Protein AF-A0A8C7H7G5-F1 (afdb_monomer_lite)

Organism: Oncorhynchus kisutch (NCBI:txid8019)

Secondary structure (DSSP, 8-state):
---HHHHHHHHHHHHHHHHHHHHHHHHHHHHHHHHHHHHHTGGGTHHHHHH-GGG-------HHHHHHHHHHHHHHHHHTSTT--

Radius of gyration: 20.4 Å; chains: 1; bounding box: 46×17×58 Å

pLDDT: mean 89.23, std 11.09, range [51.88, 98.06]

InterPro domains:
  IPR018154 TLV/ENV coat polyprotein [PTHR10424] (5-77)

Structure (mmCIF, N/CA/C/O backbone):
data_AF-A0A8C7H7G5-F1
#
_entry.id   AF-A0A8C7H7G5-F1
#
loop_
_atom_site.group_PDB
_atom_site.id
_atom_site.type_symbol
_atom_site.label_atom_id
_atom_site.label_alt_id
_atom_site.label_comp_id
_atom_site.label_asym_id
_atom_site.label_entity_id
_atom_site.label_seq_id
_atom_site.pdbx_PDB_ins_code
_atom_site.Cartn_x
_atom_site.Cartn_y
_atom_site.Cartn_z
_atom_site.occupancy
_atom_site.B_iso_or_equiv
_atom_site.auth_seq_id
_atom_site.auth_comp_id
_atom_site.auth_asym_id
_atom_site.auth_atom_id
_atom_site.pdbx_PDB_model_num
ATOM 1 N N . MET A 1 1 ? 14.561 0.771 -32.986 1.00 52.00 1 MET A N 1
ATOM 2 C CA . MET A 1 1 ? 13.676 -0.359 -32.635 1.00 52.00 1 MET A CA 1
ATOM 3 C C . MET A 1 1 ? 13.795 -0.529 -31.134 1.00 52.00 1 MET A C 1
ATOM 5 O O . MET A 1 1 ? 14.913 -0.752 -30.690 1.00 52.00 1 MET A O 1
ATOM 9 N N . ALA A 1 2 ? 12.719 -0.294 -30.375 1.00 68.25 2 ALA A N 1
ATOM 10 C CA . ALA A 1 2 ? 12.738 -0.499 -28.925 1.00 68.25 2 ALA A CA 1
ATOM 11 C C . ALA A 1 2 ? 13.023 -1.977 -28.645 1.00 68.25 2 ALA A C 1
ATOM 13 O O . ALA A 1 2 ? 12.505 -2.847 -29.354 1.00 68.25 2 ALA A O 1
ATOM 14 N N . ASN A 1 3 ? 13.901 -2.257 -27.686 1.00 84.38 3 ASN A N 1
ATOM 15 C CA . ASN A 1 3 ? 14.239 -3.638 -27.385 1.00 84.38 3 ASN A CA 1
ATOM 16 C C . ASN A 1 3 ? 13.042 -4.287 -26.633 1.00 84.38 3 ASN A C 1
ATOM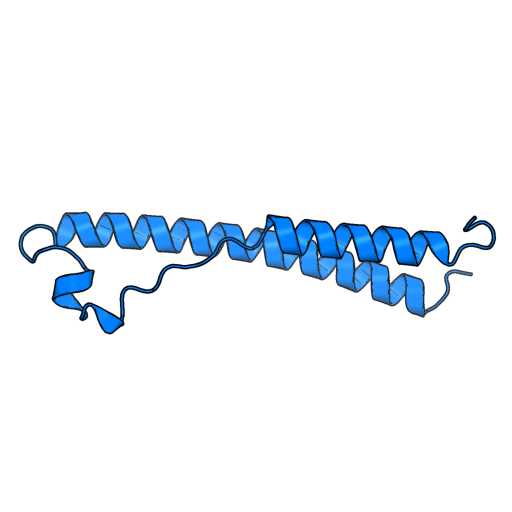 18 O O . ASN A 1 3 ? 12.347 -3.596 -25.883 1.00 84.38 3 ASN A O 1
ATOM 22 N N . PRO A 1 4 ? 12.735 -5.584 -26.832 1.00 88.06 4 PRO A N 1
ATOM 23 C CA . PRO A 1 4 ? 11.589 -6.215 -26.164 1.00 88.06 4 PRO A CA 1
ATOM 24 C C . PRO A 1 4 ? 11.634 -6.129 -24.630 1.00 88.06 4 PRO A C 1
ATOM 26 O O . PRO A 1 4 ? 10.595 -6.138 -23.978 1.00 88.06 4 PRO A O 1
ATOM 29 N N . LEU A 1 5 ? 12.833 -6.026 -24.057 1.00 88.19 5 LEU A N 1
ATOM 30 C CA . LEU A 1 5 ? 13.061 -5.980 -22.618 1.00 88.19 5 LEU A CA 1
ATOM 31 C C . LEU A 1 5 ? 12.722 -4.604 -22.010 1.00 88.19 5 LEU A C 1
ATOM 33 O O . LEU A 1 5 ? 12.179 -4.541 -20.917 1.00 88.19 5 LEU A O 1
ATOM 37 N N . GLU A 1 6 ? 12.960 -3.519 -22.745 1.00 89.06 6 GLU A N 1
ATOM 38 C CA . GLU A 1 6 ? 12.624 -2.123 -22.440 1.00 89.06 6 GLU A CA 1
ATOM 39 C C . GLU A 1 6 ? 11.110 -1.942 -22.450 1.00 89.06 6 GLU A C 1
ATOM 41 O O . GLU A 1 6 ? 10.556 -1.321 -21.548 1.00 89.06 6 GLU A O 1
ATOM 46 N N . LEU A 1 7 ? 10.428 -2.54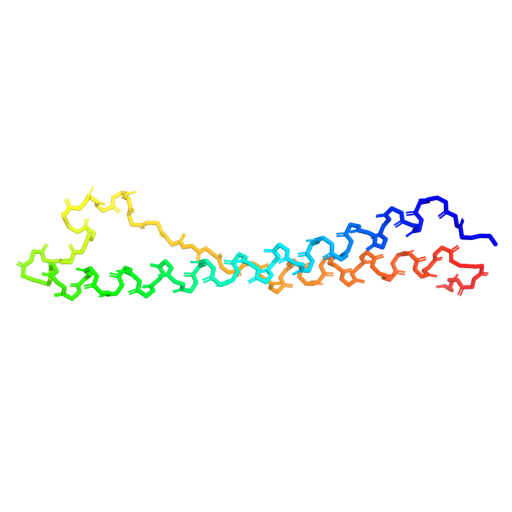7 -23.428 1.00 91.44 7 LEU A N 1
ATOM 47 C CA . LEU A 1 7 ? 8.969 -2.535 -23.476 1.00 91.44 7 LEU A CA 1
ATOM 48 C C . LEU A 1 7 ? 8.379 -3.217 -22.237 1.00 91.44 7 LEU A C 1
ATOM 50 O O . LEU A 1 7 ? 7.538 -2.632 -21.560 1.00 91.44 7 LEU A O 1
ATOM 54 N N . VAL A 1 8 ? 8.853 -4.423 -21.911 1.00 94.25 8 VAL A N 1
ATOM 55 C CA . VAL A 1 8 ? 8.384 -5.158 -20.727 1.00 94.25 8 VAL A CA 1
ATOM 56 C C . VAL A 1 8 ? 8.708 -4.401 -19.438 1.00 94.25 8 VAL A C 1
ATOM 58 O O . VAL A 1 8 ? 7.844 -4.297 -18.571 1.00 94.25 8 VAL A O 1
ATOM 61 N N . ALA A 1 9 ? 9.908 -3.832 -19.312 1.00 93.25 9 ALA A N 1
ATOM 62 C CA . ALA A 1 9 ? 10.305 -3.086 -18.123 1.00 93.25 9 ALA A CA 1
ATOM 63 C C . ALA A 1 9 ? 9.459 -1.820 -17.912 1.00 93.25 9 ALA A C 1
ATOM 65 O O . ALA A 1 9 ? 9.023 -1.569 -16.790 1.00 93.25 9 ALA A O 1
ATOM 66 N N . ASN A 1 10 ? 9.148 -1.075 -18.978 1.00 92.50 10 ASN A N 1
ATOM 67 C CA . ASN A 1 10 ? 8.257 0.084 -18.897 1.00 92.50 10 ASN A CA 1
ATOM 68 C C . ASN A 1 10 ? 6.835 -0.318 -18.473 1.00 92.50 10 ASN A C 1
ATOM 70 O O . ASN A 1 10 ? 6.263 0.319 -17.592 1.00 92.50 10 ASN A O 1
ATOM 74 N N . CYS A 1 11 ? 6.290 -1.412 -19.019 1.00 95.06 11 CYS A N 1
ATOM 75 C CA . CYS A 1 11 ? 4.983 -1.920 -18.591 1.00 95.06 11 CYS A CA 1
ATOM 76 C C . CYS A 1 11 ? 4.974 -2.361 -17.118 1.00 95.06 11 CYS A C 1
ATOM 78 O O . CYS A 1 11 ? 3.987 -2.144 -16.414 1.00 95.06 11 CYS A O 1
ATOM 80 N N . ILE A 1 12 ? 6.059 -2.982 -16.638 1.00 96.38 12 ILE A N 1
ATOM 81 C CA . ILE A 1 12 ? 6.198 -3.365 -15.226 1.00 96.38 12 ILE A CA 1
ATOM 82 C C . ILE A 1 12 ? 6.227 -2.118 -14.342 1.00 96.38 12 ILE A C 1
ATOM 84 O O . ILE A 1 12 ? 5.515 -2.079 -13.344 1.00 96.38 12 ILE A O 1
ATOM 88 N N . VAL A 1 13 ? 7.003 -1.099 -14.717 1.00 96.25 13 VAL A N 1
ATOM 89 C CA . VAL A 1 13 ? 7.074 0.181 -13.999 1.00 96.25 13 VAL A CA 1
ATOM 90 C C . VAL A 1 13 ? 5.690 0.820 -13.871 1.00 96.25 13 VAL A C 1
ATOM 92 O O . VAL A 1 13 ? 5.272 1.118 -12.756 1.00 96.25 13 VAL A O 1
ATOM 95 N N . GLU A 1 14 ? 4.948 0.948 -14.973 1.00 96.75 14 GLU A N 1
ATOM 96 C CA . GLU A 1 14 ? 3.581 1.493 -14.953 1.00 96.75 14 GLU A CA 1
ATOM 97 C C . GLU A 1 14 ? 2.646 0.663 -14.060 1.00 96.75 14 GLU A C 1
ATOM 99 O O . GLU A 1 14 ? 1.863 1.207 -13.281 1.00 96.75 14 GLU A O 1
ATOM 10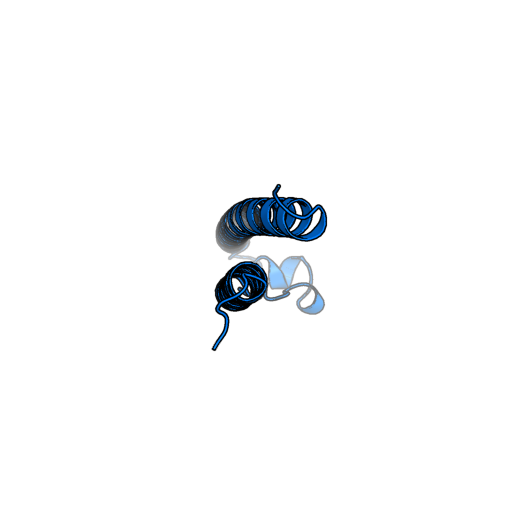4 N N . SER A 1 15 ? 2.750 -0.667 -14.128 1.00 98.06 15 SER A N 1
ATOM 105 C CA . SER A 1 15 ? 1.933 -1.565 -13.305 1.00 98.06 15 SER A CA 1
ATOM 106 C C . SER A 1 15 ? 2.237 -1.411 -11.812 1.00 98.06 15 SER A C 1
ATOM 108 O O . SER A 1 15 ? 1.318 -1.396 -10.995 1.00 98.06 15 SER A O 1
ATOM 110 N N . LEU A 1 16 ? 3.515 -1.282 -11.442 1.00 97.38 16 LEU A N 1
ATOM 111 C CA . LEU A 1 16 ? 3.935 -1.094 -10.054 1.00 97.38 16 LEU A CA 1
ATOM 112 C C . LEU A 1 16 ? 3.482 0.261 -9.504 1.00 97.38 16 LEU A C 1
ATOM 114 O O . LEU A 1 16 ? 3.052 0.323 -8.355 1.00 97.38 16 LEU A O 1
ATOM 118 N N . GLU A 1 17 ? 3.512 1.325 -10.308 1.00 96.81 17 GLU A N 1
ATOM 119 C CA . GLU A 1 17 ? 2.992 2.643 -9.916 1.00 96.81 17 GLU A CA 1
ATOM 120 C C . GLU A 1 17 ? 1.486 2.586 -9.618 1.00 96.81 17 GLU A C 1
ATOM 122 O O . GLU A 1 17 ? 1.045 3.063 -8.569 1.00 96.81 17 GLU A O 1
ATOM 127 N N . LEU A 1 18 ? 0.704 1.935 -10.489 1.00 98.06 18 LEU A N 1
ATOM 128 C CA . LEU A 1 18 ? -0.738 1.751 -10.291 1.00 98.06 18 LEU A CA 1
ATOM 129 C C . LEU A 1 18 ? -1.047 0.928 -9.034 1.00 98.06 18 LEU A C 1
ATOM 131 O O . LEU A 1 18 ? -1.864 1.346 -8.213 1.00 98.06 18 LEU A O 1
ATOM 135 N N . ILE A 1 19 ? -0.366 -0.208 -8.855 1.00 97.56 19 ILE A N 1
ATOM 136 C CA . ILE A 1 19 ? -0.554 -1.080 -7.686 1.00 97.56 19 ILE A CA 1
ATOM 137 C C . ILE A 1 19 ? -0.163 -0.354 -6.396 1.00 97.56 19 ILE A C 1
ATOM 139 O O . ILE A 1 19 ? -0.858 -0.476 -5.390 1.00 97.56 19 ILE A O 1
ATOM 143 N N . THR A 1 20 ? 0.922 0.423 -6.409 1.00 96.75 20 THR A N 1
ATOM 144 C CA . THR A 1 20 ? 1.366 1.176 -5.225 1.00 96.75 20 THR A CA 1
ATOM 145 C C . THR A 1 20 ? 0.328 2.220 -4.829 1.00 96.75 20 THR A C 1
ATOM 147 O O . THR A 1 20 ? -0.033 2.308 -3.656 1.00 96.75 20 THR A O 1
ATOM 150 N N . ALA A 1 21 ? -0.215 2.962 -5.798 1.00 96.81 21 ALA A N 1
ATOM 151 C CA . ALA A 1 21 ? -1.272 3.936 -5.540 1.00 96.81 21 ALA A CA 1
ATOM 152 C C . ALA A 1 21 ? -2.542 3.276 -4.971 1.00 96.81 21 ALA A C 1
ATOM 154 O O . ALA A 1 21 ? -3.125 3.778 -4.006 1.00 96.81 21 ALA A O 1
ATOM 155 N N . GLU A 1 22 ? -2.951 2.132 -5.526 1.00 97.69 22 GLU A N 1
ATOM 156 C CA . GLU A 1 22 ? -4.096 1.368 -5.027 1.00 97.69 22 GLU A CA 1
ATOM 157 C C . GLU A 1 22 ? -3.855 0.846 -3.600 1.00 97.69 22 GLU A C 1
ATOM 159 O O . GLU A 1 22 ? -4.721 0.981 -2.734 1.00 97.69 22 GLU A O 1
ATOM 164 N N . MET A 1 23 ? -2.660 0.323 -3.316 1.00 96.69 23 MET A N 1
ATOM 165 C CA . MET A 1 23 ? -2.303 -0.211 -2.000 1.00 96.69 23 MET A CA 1
ATOM 166 C C . MET A 1 23 ? -2.310 0.873 -0.916 1.00 96.69 23 MET A C 1
ATOM 168 O O . MET A 1 23 ? -2.863 0.652 0.162 1.00 96.69 23 MET A O 1
ATOM 172 N N . VAL A 1 24 ? -1.779 2.066 -1.211 1.00 96.44 24 VAL A N 1
ATOM 173 C CA . VAL A 1 24 ? -1.817 3.225 -0.298 1.00 96.44 24 VAL A CA 1
ATOM 174 C C . VAL A 1 24 ? -3.261 3.651 -0.013 1.00 96.44 24 VAL A C 1
ATOM 176 O O . VAL A 1 24 ? -3.620 3.937 1.137 1.00 96.44 24 VAL A O 1
ATOM 179 N N . ALA A 1 25 ? -4.127 3.652 -1.031 1.00 97.25 25 ALA A N 1
ATOM 180 C CA . ALA A 1 25 ? -5.543 3.964 -0.856 1.00 97.25 25 ALA A CA 1
ATOM 181 C C . ALA A 1 25 ? -6.249 2.920 0.030 1.00 97.25 25 ALA A C 1
ATOM 183 O O . ALA A 1 25 ? -6.959 3.285 0.972 1.00 97.25 25 ALA A O 1
ATOM 184 N N . ILE A 1 26 ? -6.012 1.626 -0.215 1.00 96.69 26 ILE A N 1
ATOM 185 C CA . ILE A 1 26 ? -6.567 0.527 0.589 1.00 96.69 26 ILE A CA 1
ATOM 186 C C . ILE A 1 26 ? -6.077 0.607 2.037 1.00 96.69 26 ILE A C 1
ATOM 188 O O . ILE A 1 26 ? -6.888 0.504 2.959 1.00 96.69 26 ILE A O 1
ATOM 192 N N . GLN A 1 27 ? -4.779 0.832 2.256 1.00 95.19 27 GLN A N 1
ATOM 193 C CA . GLN A 1 27 ? -4.200 0.987 3.591 1.00 95.19 27 GLN A CA 1
ATOM 194 C C . GLN A 1 27 ? -4.847 2.161 4.334 1.00 95.19 27 GLN A C 1
ATOM 196 O O . GLN A 1 27 ? -5.231 2.021 5.496 1.00 95.19 27 GLN A O 1
ATOM 201 N N . THR A 1 28 ? -5.049 3.290 3.653 1.00 95.50 28 THR A N 1
ATOM 202 C CA . THR A 1 28 ? -5.714 4.469 4.222 1.00 95.50 28 THR A CA 1
ATOM 203 C C . THR A 1 28 ? -7.143 4.154 4.663 1.00 95.50 28 THR A C 1
ATOM 205 O O . THR A 1 28 ? -7.513 4.428 5.807 1.00 95.50 28 THR A O 1
ATOM 208 N N . VAL A 1 29 ? -7.943 3.529 3.794 1.00 96.88 29 VAL A N 1
ATOM 209 C CA . VAL A 1 29 ? -9.327 3.150 4.118 1.00 96.88 29 VAL A CA 1
ATOM 210 C C . VAL A 1 29 ? -9.368 2.114 5.243 1.00 96.88 29 VAL A C 1
ATOM 212 O O . VAL A 1 29 ? -10.192 2.222 6.150 1.00 96.88 29 VAL A O 1
ATOM 215 N N . ALA A 1 30 ? -8.459 1.137 5.248 1.00 94.25 30 ALA A N 1
ATOM 216 C CA . ALA A 1 30 ? -8.366 0.143 6.314 1.00 94.25 30 ALA A CA 1
ATOM 217 C C . ALA A 1 30 ? -8.061 0.789 7.677 1.00 94.25 30 ALA A C 1
ATOM 219 O O . ALA A 1 30 ? -8.704 0.449 8.674 1.00 94.25 30 ALA A O 1
ATOM 220 N N . MET A 1 31 ? -7.138 1.757 7.726 1.00 92.69 31 MET A N 1
ATOM 221 C CA . MET A 1 31 ? -6.825 2.506 8.948 1.00 92.69 31 MET A CA 1
ATOM 222 C C . MET A 1 31 ? -8.004 3.367 9.415 1.00 92.69 31 MET A C 1
ATOM 224 O O . MET A 1 31 ? -8.328 3.363 10.601 1.00 92.69 31 MET A O 1
ATOM 228 N N . GLN A 1 32 ? -8.698 4.050 8.502 1.00 96.00 32 GLN A N 1
ATOM 229 C CA . GLN A 1 32 ? -9.901 4.822 8.835 1.00 96.00 32 GLN A CA 1
ATOM 230 C C . GLN A 1 32 ? -11.027 3.929 9.374 1.00 96.00 32 GLN A C 1
ATOM 232 O O . GLN A 1 32 ? -11.643 4.255 10.389 1.00 96.00 32 GLN A O 1
ATOM 237 N N . ASN A 1 33 ? -11.250 2.768 8.754 1.00 95.19 33 ASN A N 1
ATOM 238 C CA . ASN A 1 33 ? -12.216 1.782 9.233 1.00 95.19 33 ASN A CA 1
ATOM 239 C C . ASN A 1 33 ? -11.840 1.267 10.626 1.00 95.19 33 ASN A C 1
ATOM 241 O O . ASN A 1 33 ? -12.709 1.146 11.488 1.00 95.19 33 ASN A O 1
ATOM 245 N N . ARG A 1 34 ? -10.550 1.008 10.880 1.00 92.75 34 ARG A N 1
ATOM 246 C CA . ARG A 1 34 ? -10.073 0.608 12.209 1.00 92.75 34 ARG A CA 1
ATOM 247 C C . ARG A 1 34 ? -10.330 1.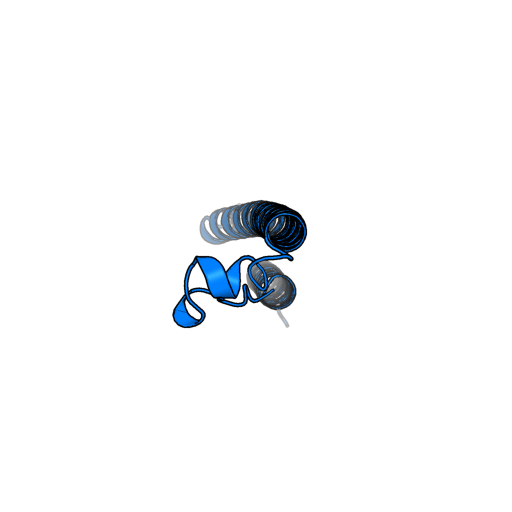696 13.253 1.00 92.75 34 ARG A C 1
ATOM 249 O O . ARG A 1 34 ? -10.852 1.368 14.311 1.00 92.75 34 ARG A O 1
ATOM 256 N N . LEU A 1 35 ? -10.048 2.963 12.946 1.00 93.44 35 LEU A N 1
ATOM 257 C CA . LEU A 1 35 ? -10.337 4.088 13.846 1.00 93.44 35 LEU A CA 1
ATOM 258 C C . LEU A 1 35 ? -11.836 4.202 14.165 1.00 93.44 35 LEU A C 1
ATOM 260 O O . LEU A 1 35 ? -12.210 4.402 15.320 1.00 93.44 35 LEU A O 1
ATOM 264 N N . ALA A 1 36 ? -12.702 4.035 13.161 1.00 96.50 36 ALA A N 1
ATOM 265 C CA . ALA A 1 36 ? -14.149 4.038 13.361 1.00 96.50 36 ALA A CA 1
ATOM 266 C C . ALA A 1 36 ? -14.606 2.872 14.255 1.00 96.50 36 ALA A C 1
ATOM 268 O O . ALA A 1 36 ? -15.408 3.068 15.168 1.00 96.50 36 ALA A O 1
ATOM 269 N N . LEU A 1 37 ? -14.070 1.668 14.038 1.00 94.69 37 LEU A N 1
ATOM 270 C CA . LEU A 1 37 ? -14.355 0.510 14.885 1.00 94.69 37 LEU A CA 1
ATOM 271 C C . LEU A 1 37 ? -13.827 0.702 16.312 1.00 94.69 37 LEU A C 1
ATOM 273 O O . LEU A 1 37 ? -14.536 0.379 17.259 1.00 94.69 37 LEU A O 1
ATOM 277 N N . ASP A 1 38 ? -12.641 1.285 16.492 1.00 94.00 38 ASP A N 1
ATOM 278 C CA . ASP A 1 38 ? -12.087 1.581 17.818 1.00 94.00 38 ASP A CA 1
ATOM 279 C C . ASP A 1 38 ? -12.946 2.593 18.581 1.00 94.00 38 ASP A C 1
ATOM 281 O O . ASP A 1 38 ? -13.141 2.445 19.788 1.00 94.00 38 ASP A O 1
ATOM 285 N N . TYR A 1 39 ? -13.532 3.571 17.886 1.00 96.06 39 TYR A N 1
ATOM 286 C CA . TYR A 1 39 ? -14.507 4.485 18.478 1.00 96.06 39 TYR A CA 1
ATOM 287 C C . TYR A 1 39 ? -15.784 3.752 18.924 1.00 96.06 39 TYR A C 1
ATOM 289 O O . TYR A 1 39 ? -16.203 3.882 20.079 1.00 96.06 39 TYR A O 1
ATOM 297 N N . LEU A 1 40 ? -16.374 2.937 18.042 1.00 97.06 40 LEU A N 1
ATOM 298 C CA . LEU A 1 40 ? -17.590 2.163 18.335 1.00 97.06 40 LEU A CA 1
ATOM 299 C C . LEU A 1 40 ? -17.382 1.138 19.459 1.00 97.06 40 LEU A C 1
ATOM 301 O O . LEU A 1 40 ? -18.286 0.888 20.254 1.00 97.06 40 LEU A O 1
ATOM 305 N N . LEU A 1 41 ? -16.185 0.558 19.537 1.00 95.69 41 LEU A N 1
ATOM 306 C CA . LEU A 1 41 ? -15.805 -0.463 20.510 1.00 95.69 41 LEU A CA 1
ATOM 307 C C . LEU A 1 41 ? -15.037 0.118 21.701 1.00 95.69 41 LEU A C 1
ATOM 309 O O . LEU A 1 41 ? -14.473 -0.636 22.490 1.00 95.69 41 LEU A O 1
ATOM 313 N N . SER A 1 42 ? -15.031 1.440 21.875 1.00 94.75 42 SER A N 1
ATOM 314 C CA . SER A 1 42 ? -14.293 2.118 22.949 1.00 94.75 42 SER A CA 1
ATOM 315 C C . SER A 1 42 ? -14.660 1.601 24.347 1.00 94.75 42 SER A C 1
ATOM 317 O O . SER A 1 42 ? -13.776 1.384 25.174 1.00 94.75 42 SER A O 1
ATOM 319 N N . ALA A 1 43 ? -15.939 1.286 24.591 1.00 96.31 43 ALA A N 1
ATOM 320 C CA . ALA A 1 43 ? -16.412 0.677 25.841 1.00 96.31 43 ALA A CA 1
ATOM 321 C C . ALA A 1 43 ? -15.866 -0.745 26.092 1.00 96.31 43 ALA A C 1
ATOM 323 O O . ALA A 1 43 ? -15.886 -1.231 27.220 1.00 96.31 43 ALA A O 1
ATOM 324 N N . GLN A 1 44 ? -15.383 -1.408 25.043 1.00 94.88 44 GLN A N 1
ATOM 325 C CA . GLN A 1 44 ? -14.797 -2.747 25.062 1.00 94.88 44 GLN A CA 1
ATOM 326 C C . GLN A 1 44 ? -13.276 -2.697 24.873 1.00 94.88 44 GLN A C 1
ATOM 328 O O . GLN A 1 44 ? -12.689 -3.688 24.455 1.00 94.88 44 GLN A O 1
ATOM 333 N N . TRP A 1 45 ? -12.639 -1.563 25.191 1.00 89.94 45 TRP A N 1
ATOM 334 C CA . TRP A 1 45 ? -11.193 -1.347 25.038 1.00 89.94 45 TRP A CA 1
ATOM 335 C C . TRP A 1 45 ? -10.709 -1.344 23.575 1.00 89.94 45 TRP A C 1
ATOM 337 O O . TRP A 1 45 ? -9.531 -1.575 23.299 1.00 89.94 45 TRP A O 1
ATOM 347 N N . GLY A 1 46 ? -11.611 -1.050 22.635 1.00 90.69 46 GLY A N 1
ATOM 348 C CA . GLY A 1 46 ? -11.324 -0.952 21.207 1.00 90.69 46 GLY A CA 1
ATOM 349 C C . GLY A 1 46 ? -11.324 -2.297 20.480 1.00 90.69 46 GLY A C 1
ATOM 350 O O . GLY A 1 46 ? -11.495 -3.376 21.047 1.00 90.69 46 GLY A O 1
ATOM 351 N N . THR A 1 47 ? -11.104 -2.237 19.175 1.00 91.88 47 THR A N 1
ATOM 352 C CA . THR A 1 47 ? -11.205 -3.376 18.257 1.00 91.88 47 THR A CA 1
ATOM 353 C C . THR A 1 47 ? -10.176 -4.467 18.575 1.00 91.88 47 THR A C 1
ATOM 355 O O . THR A 1 47 ? -10.450 -5.649 18.383 1.00 91.88 47 THR A O 1
ATOM 358 N N . CYS A 1 48 ? -9.001 -4.104 19.108 1.00 91.62 48 CYS A N 1
ATOM 359 C CA . CYS A 1 48 ? -7.965 -5.071 19.495 1.00 91.62 48 CYS A CA 1
ATOM 360 C C . CYS A 1 48 ? -8.374 -5.974 20.652 1.00 91.62 48 CYS A C 1
ATOM 362 O O . CYS A 1 48 ? -8.110 -7.172 20.614 1.00 91.62 48 CYS A O 1
ATOM 364 N N . ALA A 1 49 ? -9.018 -5.415 21.671 1.00 90.12 49 ALA A N 1
ATOM 365 C CA . ALA A 1 49 ? -9.476 -6.197 22.809 1.00 90.12 49 ALA A CA 1
ATOM 366 C C . ALA A 1 49 ? -10.636 -7.129 22.427 1.00 90.12 49 ALA A C 1
ATOM 368 O O . ALA A 1 49 ? -10.731 -8.232 22.955 1.00 90.12 49 ALA A O 1
ATOM 369 N N . VAL A 1 50 ? -11.468 -6.716 21.464 1.00 91.62 50 VAL A N 1
ATOM 370 C CA . VAL A 1 50 ? -12.603 -7.511 20.973 1.00 91.62 50 VAL A CA 1
ATOM 371 C C . VAL A 1 50 ? -12.164 -8.667 20.065 1.00 91.62 50 VAL A C 1
ATOM 373 O O . VAL A 1 50 ? -12.687 -9.770 20.190 1.00 91.62 50 VAL A O 1
ATOM 376 N N . ILE A 1 51 ? -11.213 -8.441 19.149 1.00 89.56 51 ILE A N 1
ATOM 377 C CA . ILE A 1 51 ? -10.779 -9.443 18.149 1.00 89.56 51 ILE A CA 1
ATOM 378 C C . ILE A 1 51 ? -9.600 -10.314 18.648 1.00 89.56 51 ILE A C 1
ATOM 380 O O . ILE A 1 51 ? -9.331 -11.388 18.095 1.00 89.56 51 ILE A O 1
ATOM 384 N N . GLY A 1 52 ? -8.908 -9.872 19.701 1.00 85.19 52 GLY A N 1
ATOM 385 C CA . GLY A 1 52 ? -7.685 -10.480 20.228 1.00 85.19 52 GLY A CA 1
ATOM 386 C C . GLY A 1 52 ? -6.437 -9.690 19.824 1.00 85.19 52 GLY A C 1
ATOM 387 O O . GLY A 1 52 ? -6.272 -9.298 18.663 1.00 85.19 52 GLY A O 1
ATOM 388 N N . ALA A 1 53 ? -5.549 -9.443 20.792 1.00 75.31 53 ALA A N 1
ATOM 389 C CA . ALA A 1 53 ? -4.368 -8.592 20.629 1.00 75.31 53 ALA A CA 1
ATOM 390 C C . ALA A 1 53 ? -3.373 -9.135 19.590 1.00 75.31 53 ALA A C 1
ATOM 392 O O . ALA A 1 53 ? -2.709 -8.362 18.904 1.00 75.31 53 ALA A O 1
ATOM 393 N N . GLU A 1 54 ? -3.321 -10.454 19.408 1.00 73.06 54 GLU A N 1
ATOM 394 C CA . GLU A 1 54 ? -2.496 -11.123 18.402 1.00 73.06 54 GLU A CA 1
ATOM 395 C C . GLU A 1 54 ? -2.901 -10.786 16.956 1.00 73.06 54 GLU A C 1
ATOM 397 O O . GLU A 1 54 ? -2.122 -11.004 16.032 1.00 73.06 54 GLU A O 1
ATOM 402 N N . ARG A 1 55 ? -4.105 -10.229 16.750 1.00 69.12 55 ARG A N 1
ATOM 403 C CA . ARG A 1 55 ? -4.633 -9.812 15.439 1.00 69.12 55 ARG A CA 1
ATOM 404 C C . ARG A 1 55 ? -4.561 -8.303 15.209 1.00 69.12 55 ARG A C 1
ATOM 406 O O . ARG A 1 55 ? -5.076 -7.805 14.208 1.00 69.12 55 ARG A O 1
ATOM 413 N N . CYS A 1 56 ? -3.928 -7.555 16.110 1.00 83.25 56 CYS A N 1
ATOM 414 C CA . CYS A 1 56 ? -3.635 -6.143 15.892 1.00 83.25 56 CYS A CA 1
ATOM 415 C C . CYS A 1 56 ? -2.297 -5.970 15.197 1.00 83.25 56 CYS A C 1
ATOM 417 O O . CYS A 1 56 ? -1.287 -5.623 15.798 1.00 83.25 56 CYS A O 1
ATOM 419 N N . THR A 1 57 ? -2.318 -6.247 13.898 1.00 79.00 57 THR A N 1
ATOM 420 C CA . THR A 1 57 ? -1.156 -6.118 13.030 1.00 79.00 57 THR A CA 1
ATOM 421 C C . THR A 1 57 ? -1.039 -4.695 12.509 1.00 79.00 57 THR A C 1
ATOM 423 O O . THR A 1 57 ? -1.983 -4.145 11.939 1.00 79.00 57 THR A O 1
ATOM 426 N N . PHE A 1 58 ? 0.145 -4.123 12.676 1.00 85.12 58 PHE A N 1
ATOM 427 C CA . PHE A 1 58 ? 0.563 -2.929 11.960 1.00 85.12 58 PHE A CA 1
ATOM 428 C C . PHE A 1 58 ? 0.659 -3.232 10.457 1.00 85.12 58 PHE A C 1
ATOM 430 O O . PHE A 1 58 ? 1.176 -4.285 10.079 1.00 85.12 58 PHE A O 1
ATOM 437 N N . ILE A 1 59 ? 0.157 -2.325 9.613 1.00 89.19 59 ILE A N 1
ATOM 438 C CA . ILE A 1 59 ? 0.362 -2.387 8.161 1.00 89.19 59 ILE A CA 1
ATOM 439 C C . ILE A 1 59 ? 1.545 -1.466 7.848 1.00 89.19 59 ILE A C 1
ATOM 441 O O . ILE A 1 59 ? 1.388 -0.255 8.024 1.00 89.19 59 ILE A O 1
ATOM 445 N N . PRO A 1 60 ? 2.709 -2.000 7.434 1.00 90.69 60 PRO A N 1
ATOM 446 C CA . PRO A 1 60 ? 3.851 -1.170 7.080 1.00 90.69 60 PRO A CA 1
ATOM 447 C C . PRO A 1 60 ? 3.562 -0.375 5.807 1.00 90.69 60 PRO A C 1
ATOM 449 O O . PRO A 1 60 ? 2.910 -0.872 4.888 1.00 90.69 60 PRO A O 1
ATOM 452 N N . ASP A 1 61 ? 4.032 0.867 5.775 1.00 92.56 61 ASP A N 1
ATOM 453 C CA . ASP A 1 61 ? 4.020 1.700 4.577 1.00 92.56 61 ASP A CA 1
ATOM 454 C C . ASP A 1 61 ? 5.378 1.585 3.883 1.00 92.56 61 ASP A C 1
ATOM 456 O O . ASP A 1 61 ? 6.354 2.201 4.301 1.00 92.56 61 ASP A O 1
ATOM 460 N N . ASN A 1 62 ? 5.418 0.766 2.834 1.00 95.06 62 ASN A N 1
ATOM 461 C CA . ASN A 1 62 ? 6.610 0.541 2.015 1.00 95.06 62 ASN A CA 1
ATOM 462 C C . ASN A 1 62 ? 6.541 1.327 0.693 1.00 95.06 62 ASN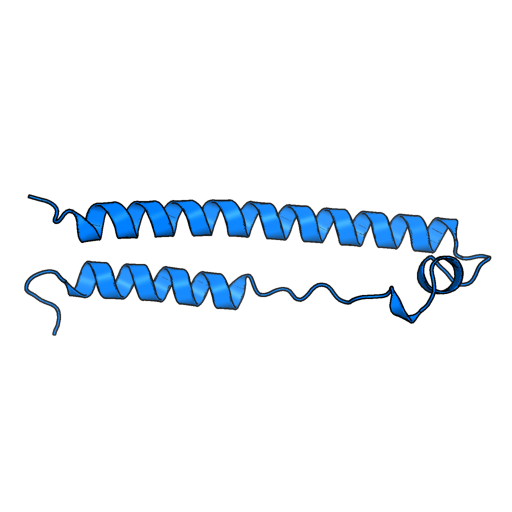 A C 1
ATOM 464 O O . ASN A 1 62 ? 7.234 0.993 -0.269 1.00 95.06 62 ASN A O 1
ATOM 468 N N . SER A 1 63 ? 5.651 2.322 0.587 1.00 94.44 63 SER A N 1
ATOM 469 C CA . SER A 1 63 ? 5.424 3.050 -0.668 1.00 94.44 63 SER A CA 1
ATOM 470 C C . SER A 1 63 ? 6.673 3.797 -1.148 1.00 94.44 63 SER A C 1
ATOM 472 O O . SER A 1 63 ? 6.943 3.822 -2.351 1.00 94.44 63 SER A O 1
ATOM 474 N N . GLU A 1 64 ? 7.473 4.333 -0.225 1.00 95.88 64 GLU A N 1
ATOM 475 C CA . GLU A 1 64 ? 8.758 4.980 -0.517 1.00 95.88 64 GLU A CA 1
ATOM 476 C C . GLU A 1 64 ? 9.768 3.980 -1.097 1.00 95.88 64 GLU A C 1
ATOM 478 O O . GLU A 1 64 ? 10.302 4.188 -2.183 1.00 95.88 64 GLU A O 1
ATOM 483 N N . GLU A 1 65 ? 9.942 2.833 -0.442 1.00 97.44 65 GLU A N 1
ATOM 484 C CA . GLU A 1 65 ? 10.876 1.782 -0.864 1.00 97.44 65 GLU A CA 1
ATOM 485 C C . GLU A 1 65 ? 10.497 1.202 -2.234 1.00 97.44 65 GLU A C 1
ATOM 487 O O . GLU A 1 65 ? 11.358 0.929 -3.075 1.00 97.44 65 GLU A O 1
ATOM 492 N N . ILE A 1 66 ? 9.196 1.036 -2.492 1.00 96.19 66 ILE A N 1
ATOM 493 C CA . ILE A 1 66 ? 8.696 0.613 -3.803 1.00 96.19 66 ILE A CA 1
ATOM 494 C C . ILE A 1 66 ? 8.966 1.697 -4.854 1.00 96.19 66 ILE A C 1
ATOM 496 O O . ILE A 1 66 ? 9.387 1.374 -5.966 1.00 96.19 66 ILE A O 1
ATOM 500 N N . THR A 1 67 ? 8.779 2.973 -4.510 1.00 96.19 67 THR A N 1
ATOM 501 C CA . THR A 1 67 ? 9.070 4.100 -5.409 1.00 96.19 67 THR A CA 1
ATOM 502 C C . THR A 1 67 ? 10.553 4.141 -5.781 1.00 96.19 67 THR A C 1
ATOM 504 O O . THR A 1 67 ? 10.880 4.280 -6.962 1.00 96.19 67 THR A O 1
ATOM 507 N N . ASP A 1 68 ? 11.452 3.922 -4.822 1.00 97.56 68 ASP A N 1
ATOM 508 C CA . ASP A 1 68 ? 12.895 3.840 -5.065 1.00 97.56 68 ASP A CA 1
ATOM 509 C C . ASP A 1 68 ? 13.255 2.690 -6.015 1.00 97.56 68 ASP A C 1
ATOM 511 O O . ASP A 1 68 ? 14.057 2.855 -6.940 1.00 97.56 68 ASP A O 1
ATOM 515 N N . LEU A 1 69 ? 12.627 1.523 -5.842 1.00 97.00 69 LEU A N 1
ATOM 516 C CA . LEU A 1 69 ? 12.814 0.384 -6.743 1.00 97.00 69 LEU A CA 1
ATOM 517 C C . LEU A 1 69 ? 12.298 0.676 -8.157 1.00 97.00 69 LEU A C 1
ATOM 519 O O . LEU A 1 69 ? 12.964 0.324 -9.132 1.00 97.00 69 LEU A O 1
ATOM 523 N N . ILE A 1 70 ? 11.156 1.354 -8.287 1.00 96.44 70 ILE A N 1
ATOM 524 C CA . ILE A 1 70 ? 10.627 1.796 -9.583 1.00 96.44 70 ILE A CA 1
ATOM 525 C C . ILE A 1 70 ? 11.616 2.750 -10.270 1.00 96.44 70 ILE A C 1
ATOM 527 O O . ILE A 1 70 ? 11.924 2.573 -11.453 1.00 96.44 70 ILE A O 1
ATOM 531 N N . GLN A 1 71 ? 12.170 3.724 -9.539 1.00 95.44 71 GLN A N 1
ATOM 532 C CA . GLN A 1 71 ? 13.172 4.654 -10.076 1.00 95.44 71 GLN A CA 1
ATOM 533 C C . GLN A 1 71 ? 14.460 3.944 -10.489 1.00 95.44 71 GLN A C 1
ATOM 535 O O . GLN A 1 71 ? 15.044 4.252 -11.533 1.00 95.44 71 GLN A O 1
ATOM 540 N N . LYS A 1 72 ? 14.884 2.943 -9.7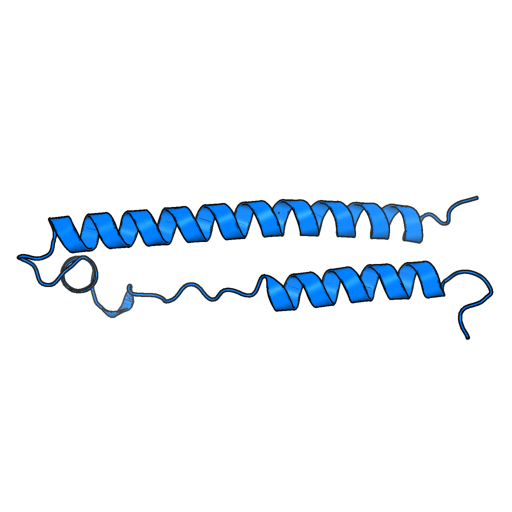16 1.00 94.50 72 LYS A N 1
ATOM 541 C CA . LYS A 1 72 ? 16.026 2.107 -10.073 1.00 94.50 72 LYS A CA 1
ATOM 542 C C . LYS A 1 72 ? 15.794 1.373 -11.395 1.00 94.50 72 LYS A C 1
ATOM 544 O O . LYS A 1 72 ? 16.661 1.429 -12.262 1.00 94.50 72 LYS A O 1
ATOM 549 N N . ILE A 1 73 ? 14.625 0.756 -11.589 1.00 93.19 73 ILE A N 1
ATOM 550 C CA . ILE A 1 73 ? 14.284 0.079 -12.852 1.00 93.19 73 ILE A CA 1
ATOM 551 C C . ILE A 1 73 ? 14.306 1.075 -14.017 1.00 93.19 73 ILE A C 1
ATOM 553 O O . ILE A 1 73 ? 14.919 0.789 -15.044 1.00 93.19 73 ILE A O 1
ATOM 557 N N . ARG A 1 74 ? 13.706 2.264 -13.857 1.00 91.12 74 ARG A N 1
ATOM 558 C CA . ARG A 1 74 ? 13.742 3.324 -14.884 1.00 91.12 74 ARG A CA 1
ATOM 559 C C . ARG A 1 74 ? 15.182 3.691 -15.260 1.00 91.12 74 ARG A C 1
ATOM 561 O O . ARG A 1 74 ? 15.513 3.733 -16.443 1.00 91.12 74 ARG A O 1
ATOM 568 N N . THR A 1 75 ? 16.045 3.872 -14.261 1.00 90.06 75 THR A N 1
ATOM 569 C CA . THR A 1 75 ? 17.464 4.204 -14.459 1.00 90.06 75 THR A CA 1
ATOM 570 C C . THR A 1 75 ? 18.211 3.089 -15.194 1.00 90.06 75 THR A C 1
ATOM 572 O O . THR A 1 75 ? 18.983 3.361 -16.111 1.00 90.06 75 THR A O 1
ATOM 575 N N . GLU A 1 76 ? 17.976 1.824 -14.839 1.00 87.50 76 GLU A N 1
ATOM 576 C CA . GLU A 1 76 ? 18.612 0.674 -15.496 1.00 87.50 76 GLU A CA 1
ATOM 577 C C . GLU A 1 76 ? 18.149 0.503 -16.953 1.00 87.50 76 GLU A C 1
ATOM 579 O O . GLU A 1 76 ? 18.970 0.240 -17.833 1.00 87.50 76 GLU A O 1
ATOM 584 N N . VAL A 1 77 ? 16.862 0.728 -17.238 1.00 86.62 77 VAL A N 1
ATOM 585 C CA . VAL A 1 77 ? 16.316 0.709 -18.606 1.00 86.62 77 VAL A CA 1
ATOM 586 C C . VAL A 1 77 ? 16.921 1.826 -19.459 1.00 86.62 77 VAL A C 1
ATOM 588 O O . VAL A 1 77 ? 17.301 1.595 -20.608 1.00 86.62 77 VAL A O 1
ATOM 591 N N . GLU A 1 78 ? 17.062 3.033 -18.906 1.00 80.19 78 GLU A N 1
ATOM 592 C CA . GLU A 1 78 ? 17.746 4.137 -19.585 1.00 80.19 78 GLU A CA 1
ATOM 593 C C . GLU A 1 78 ? 19.237 3.848 -19.796 1.00 80.19 78 GLU A C 1
ATOM 595 O O . GLU A 1 78 ? 19.777 4.161 -20.860 1.00 80.19 78 GLU A O 1
ATOM 600 N N . CYS A 1 79 ? 19.879 3.190 -18.829 1.00 71.69 79 CYS A N 1
ATOM 601 C CA . CYS A 1 79 ? 21.277 2.774 -18.885 1.00 71.69 79 CYS A CA 1
ATOM 602 C C . CYS A 1 79 ? 21.551 1.685 -19.948 1.00 71.69 79 CYS A C 1
ATOM 604 O O . CYS A 1 79 ? 22.677 1.507 -20.404 1.00 71.69 79 CYS A O 1
ATOM 606 N N . TRP A 1 80 ? 20.543 0.970 -20.446 1.00 67.25 80 TRP A N 1
ATOM 607 C CA . TRP A 1 80 ? 20.747 0.080 -21.598 1.00 67.25 80 TRP A CA 1
ATOM 608 C C . TRP A 1 80 ? 20.884 0.797 -22.941 1.00 67.25 80 TRP A C 1
ATOM 610 O O . TRP A 1 80 ? 21.216 0.165 -23.949 1.00 67.25 80 TRP A O 1
ATOM 620 N N . LYS A 1 81 ? 20.659 2.112 -22.996 1.00 67.88 81 LYS A N 1
ATOM 621 C CA . LYS A 1 81 ? 20.976 2.901 -24.191 1.00 67.88 81 LYS A CA 1
ATOM 622 C C . LYS A 1 81 ? 22.502 2.941 -24.386 1.00 67.88 81 LYS A C 1
ATOM 624 O O . LYS A 1 81 ? 23.244 2.849 -23.412 1.00 67.88 81 LYS A O 1
ATOM 629 N N . PRO A 1 82 ? 23.009 3.130 -25.621 1.00 61.44 82 PRO A N 1
ATOM 630 C CA . PRO A 1 82 ? 24.443 3.035 -25.948 1.00 61.44 82 PRO A CA 1
ATOM 631 C C . PRO A 1 82 ? 25.366 4.076 -25.270 1.00 61.44 82 PRO A C 1
ATOM 633 O O . PRO A 1 82 ? 26.521 4.208 -25.657 1.00 61.44 82 PRO A O 1
ATOM 636 N N . PHE A 1 83 ? 24.873 4.826 -24.285 1.00 57.06 83 PHE A N 1
ATOM 637 C CA . PHE A 1 83 ? 25.559 5.920 -23.603 1.00 57.06 83 PHE A CA 1
ATOM 638 C C . PHE A 1 83 ? 25.398 5.881 -22.077 1.00 57.06 83 PHE A C 1
ATOM 640 O O . PHE A 1 83 ? 25.516 6.923 -21.432 1.00 57.06 83 PHE A O 1
ATOM 647 N N . CYS A 1 84 ? 25.148 4.719 -21.472 1.00 61.12 84 CYS A N 1
ATOM 648 C CA . CYS A 1 84 ? 25.366 4.625 -20.033 1.00 61.12 84 CYS A CA 1
ATOM 649 C C . CYS A 1 84 ? 26.861 4.709 -19.754 1.00 61.12 84 CYS A C 1
ATOM 651 O O . CYS A 1 84 ? 27.646 3.909 -20.267 1.00 61.12 84 CYS A O 1
ATOM 653 N N . ARG A 1 85 ? 27.243 5.775 -19.057 1.00 51.88 85 ARG A N 1
ATOM 654 C CA . ARG A 1 85 ? 28.620 6.053 -18.675 1.00 51.88 85 ARG A CA 1
ATOM 655 C C . ARG A 1 85 ? 28.949 5.317 -17.385 1.00 51.88 85 ARG A C 1
ATOM 657 O O . ARG A 1 85 ? 28.095 5.362 -16.476 1.00 51.88 85 ARG A O 1
#

Foldseek 3Di:
DQDPVLVVLVVVLVVLVVVLVVVVVVLVVVVVVQVVQQVVCVVQVGPCSVVDVVPPDDDDNCSVVSVVVSVVSVVVSVCPPPDND

Sequence (85 aa):
MANPLELVANCIVESLELITAEMVAIQTVAMQNRLALDYLLSAQWGTCAVIGAERCTFIPDNSEEITDLIQKIRTEVECWKPFCR